Protein AF-A0AAV3EM98-F1 (afdb_monomer_lite)

Radius of gyration: 19.33 Å; chains: 1; bounding box: 59×34×52 Å

Organism: NCBI:txid1088719

pLDDT: mean 72.05, std 11.34, range [43.69, 91.31]

Sequence (164 aa):
MEDFAKVVKEYTAWKASINECLINSYDDIVSLVRGSFGQDTFIETVVDNNSTWKVIKKGIIVNADPSGQGYLIWFFHNDNFYLIEKPGKGNNLNITPIFYNNVGIILQSARQLRANSENEVDFLLMLAEWSEVVIPHLKEKMANAPASKVTDRINQLTQAFPSV

Secondary structure (DSSP, 8-state):
-HHHHHHHHHHHHHHHHHHHHHHHHHHHHHHHHHHHHSSSEEEEEEE-TTSS-EEEEEEEEEEE-TTSSSEEEEEEETTEEEEEPPTTS------------SS------B---S-HHHHHHHHHHHHHHHHHHHHHHHHHHHHTS-HHHHHHHHHHHHHHS---

Foldseek 3Di:
DVVVVVVVVVVVVVLVVLLVVCLVCVVVVQVLCCPQPVFSKDWDWDQDPVDNAIATPWMWGWDQDPVNPGIWIWIDDPQEIDTQDNPPPPDPDPDHDDGDDPGDDYDGYHDPPDDNSVVSVVVVVVVVVCCVVSVVSVVVCVVPPPPVVVVVVVVVVCVVCVDD

Structure (mmCIF, N/CA/C/O backbone):
data_AF-A0AAV3EM98-F1
#
_entry.id   AF-A0AAV3EM98-F1
#
loop_
_atom_site.group_PDB
_atom_site.id
_atom_site.type_symbol
_atom_site.label_atom_id
_atom_site.label_alt_id
_atom_site.label_comp_id
_atom_site.label_asym_id
_atom_site.label_entity_id
_atom_site.label_seq_id
_atom_site.pdbx_PDB_ins_code
_atom_site.Cartn_x
_atom_site.Cartn_y
_atom_site.Cartn_z
_atom_site.occupancy
_atom_site.B_iso_or_equiv
_atom_site.auth_seq_id
_atom_site.auth_comp_id
_atom_site.auth_asym_id
_atom_site.auth_atom_id
_atom_site.pdbx_PDB_model_num
ATOM 1 N N . MET A 1 1 ? -28.314 -12.911 22.555 1.00 77.19 1 MET A N 1
ATOM 2 C CA . MET A 1 1 ? -27.681 -11.603 22.853 1.00 77.19 1 MET A CA 1
ATOM 3 C C . MET A 1 1 ? -26.211 -11.762 23.221 1.00 77.19 1 MET A C 1
ATOM 5 O O . MET A 1 1 ? -25.406 -11.017 22.682 1.00 77.19 1 MET A O 1
ATOM 9 N N . GLU A 1 2 ? -25.845 -12.736 24.061 1.00 82.94 2 GLU A N 1
ATOM 10 C CA . GLU A 1 2 ? -24.438 -13.016 24.411 1.00 82.94 2 GLU A CA 1
ATOM 11 C C . GLU A 1 2 ? -23.575 -13.388 23.197 1.00 82.94 2 GLU A C 1
ATOM 13 O O . GLU A 1 2 ? -22.509 -12.804 23.012 1.00 82.94 2 GLU A O 1
ATOM 18 N N . ASP A 1 3 ? -24.074 -14.253 22.310 1.00 86.56 3 ASP A N 1
ATOM 19 C CA . ASP A 1 3 ? -23.350 -14.629 21.085 1.00 86.56 3 ASP A CA 1
ATOM 20 C C . ASP A 1 3 ? -23.083 -13.431 20.168 1.00 86.56 3 ASP A C 1
ATOM 22 O O . ASP A 1 3 ? -21.985 -13.270 19.643 1.00 86.56 3 ASP A O 1
ATOM 26 N N . PHE A 1 4 ? -24.062 -12.533 20.026 1.00 79.94 4 PHE A N 1
ATOM 27 C CA .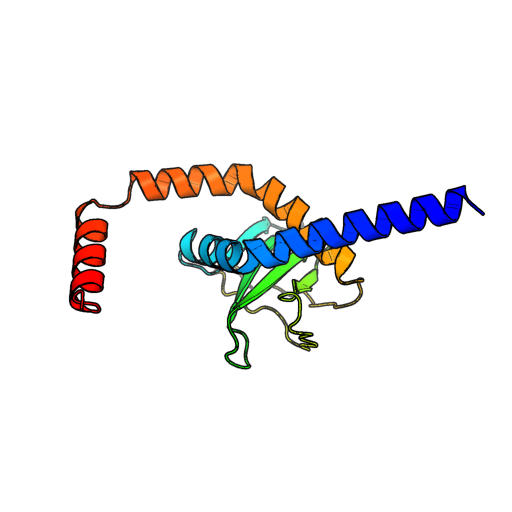 PHE A 1 4 ? -23.900 -11.307 19.246 1.00 79.94 4 PHE A CA 1
ATOM 28 C C . PHE A 1 4 ? -22.834 -10.388 19.858 1.00 79.94 4 PHE A C 1
ATOM 30 O O . PHE A 1 4 ? -21.944 -9.921 19.152 1.00 79.94 4 PHE A O 1
ATOM 37 N N . ALA A 1 5 ? -22.876 -10.167 21.177 1.00 87.62 5 ALA A N 1
ATOM 38 C CA . ALA A 1 5 ? -21.883 -9.347 21.870 1.00 87.62 5 ALA A CA 1
ATOM 39 C C . ALA A 1 5 ? -20.464 -9.931 21.752 1.00 87.62 5 ALA A C 1
ATOM 41 O O . ALA A 1 5 ? -19.498 -9.185 21.574 1.00 87.62 5 ALA A O 1
ATOM 42 N N . LYS A 1 6 ? -20.338 -11.263 21.797 1.00 91.31 6 LYS A N 1
ATOM 43 C CA . LYS A 1 6 ? -19.073 -11.968 21.573 1.00 91.31 6 LYS A CA 1
ATOM 44 C C . LYS A 1 6 ? -18.540 -11.732 20.159 1.00 91.31 6 LYS A C 1
ATOM 46 O O . LYS A 1 6 ? -17.399 -11.298 20.021 1.00 91.31 6 LYS A O 1
ATOM 51 N N . VAL A 1 7 ? -19.372 -11.930 19.134 1.00 88.94 7 VAL A N 1
ATOM 52 C CA . VAL A 1 7 ? -18.992 -11.704 17.728 1.00 88.94 7 VAL A CA 1
ATOM 53 C C . VAL A 1 7 ? -18.560 -10.254 17.494 1.00 88.94 7 VAL A C 1
ATOM 55 O O . VAL A 1 7 ? -17.533 -10.012 16.865 1.00 88.94 7 VAL A O 1
ATOM 58 N N . VAL A 1 8 ? -19.282 -9.276 18.052 1.00 87.75 8 VAL A N 1
ATOM 59 C CA . VAL A 1 8 ? -18.913 -7.852 17.946 1.00 87.75 8 VAL A CA 1
ATOM 60 C C . VAL A 1 8 ? -17.543 -7.577 18.576 1.00 87.75 8 VAL A C 1
ATOM 62 O O . VAL A 1 8 ? -16.734 -6.841 18.004 1.00 87.75 8 VAL A O 1
ATOM 65 N N . LYS A 1 9 ? -17.249 -8.177 19.735 1.00 89.50 9 LYS A N 1
ATOM 66 C CA . LYS A 1 9 ? -15.953 -8.026 20.409 1.00 89.50 9 LYS A CA 1
ATOM 67 C C . LYS A 1 9 ? -14.813 -8.647 19.598 1.00 89.50 9 LYS A C 1
ATOM 69 O O . LYS A 1 9 ? -13.777 -8.008 19.437 1.00 89.50 9 LYS A O 1
ATOM 74 N N . GLU A 1 10 ? -15.010 -9.855 19.077 1.00 86.50 10 GLU A N 1
ATOM 75 C CA . GLU A 1 10 ? -14.030 -10.547 18.230 1.00 86.50 10 GLU A CA 1
ATOM 76 C C . GLU A 1 10 ? -13.745 -9.759 16.946 1.00 86.50 10 GLU A C 1
ATOM 78 O O . GLU A 1 10 ? -12.584 -9.511 16.625 1.00 86.50 10 GLU A O 1
ATOM 83 N N . TYR A 1 11 ? -14.790 -9.273 16.272 1.00 78.75 11 TYR A N 1
ATOM 84 C CA . TYR A 1 11 ? -14.654 -8.426 15.087 1.00 78.75 11 TYR A CA 1
ATOM 85 C C . TYR A 1 11 ? -13.892 -7.127 15.384 1.00 78.75 11 TYR A C 1
ATOM 87 O O . TYR A 1 11 ? -13.006 -6.735 14.626 1.00 78.75 11 TYR A O 1
ATOM 95 N N . THR A 1 12 ? -14.192 -6.472 16.509 1.00 82.12 12 THR A N 1
ATOM 96 C CA . THR A 1 12 ? -13.506 -5.235 16.918 1.00 82.12 12 THR A CA 1
ATOM 97 C C . THR A 1 12 ? -12.023 -5.484 17.196 1.00 82.12 12 THR A C 1
ATOM 99 O O . THR A 1 12 ? -11.182 -4.696 16.770 1.00 82.12 12 THR A O 1
ATOM 102 N N . ALA A 1 13 ? -11.691 -6.589 17.873 1.00 82.44 13 ALA A N 1
ATOM 103 C CA . ALA A 1 13 ? -10.307 -6.967 18.154 1.00 82.44 13 ALA A CA 1
ATOM 104 C C . ALA A 1 13 ? -9.528 -7.294 16.870 1.00 82.44 13 ALA A C 1
ATOM 106 O O . ALA A 1 13 ? -8.403 -6.832 16.699 1.00 82.44 13 ALA A O 1
ATOM 107 N N . TRP A 1 14 ? -10.143 -8.033 15.945 1.00 85.62 14 TRP A N 1
ATOM 108 C CA . TRP A 1 14 ? -9.560 -8.326 14.636 1.00 85.62 14 TRP A CA 1
ATOM 109 C C . TRP A 1 14 ? -9.339 -7.059 13.796 1.00 85.62 14 TRP A C 1
ATOM 111 O O . TRP A 1 14 ? -8.277 -6.871 13.211 1.00 85.62 14 TRP A O 1
ATOM 121 N N . LYS A 1 15 ? -10.302 -6.132 13.783 1.00 78.31 15 LYS A N 1
ATOM 122 C CA . LYS A 1 15 ? -10.139 -4.843 13.099 1.00 78.31 15 LYS A CA 1
ATOM 123 C C . LYS A 1 15 ? -8.997 -4.014 13.701 1.00 78.31 15 LYS A C 1
ATOM 125 O O . LYS A 1 15 ? -8.249 -3.376 12.965 1.00 78.31 15 LYS A O 1
ATOM 130 N N . ALA A 1 16 ? -8.849 -4.027 15.026 1.00 80.69 16 ALA A N 1
ATOM 131 C CA . ALA A 1 16 ? -7.761 -3.327 15.702 1.00 80.69 16 ALA A CA 1
ATOM 132 C C . ALA A 1 16 ? -6.381 -3.895 15.329 1.00 80.69 16 ALA A C 1
ATOM 134 O O . ALA A 1 16 ? -5.461 -3.114 15.103 1.00 80.69 16 ALA A O 1
ATOM 135 N N . SER A 1 17 ? -6.242 -5.220 15.196 1.00 79.69 17 SER A N 1
ATOM 136 C CA . SER A 1 17 ? -4.955 -5.833 14.832 1.00 79.69 17 SER A CA 1
ATOM 137 C C . SER A 1 17 ? -4.519 -5.513 13.399 1.00 79.69 17 SER A C 1
ATOM 139 O O . SER A 1 17 ? -3.331 -5.319 13.148 1.00 79.69 17 SER A O 1
ATOM 141 N N . ILE A 1 18 ? -5.464 -5.395 12.461 1.00 79.69 18 ILE A N 1
ATOM 142 C CA . ILE A 1 18 ? -5.188 -4.922 11.094 1.00 79.69 18 ILE A CA 1
ATOM 143 C C . ILE A 1 18 ? -4.669 -3.486 11.112 1.00 79.69 18 ILE A C 1
ATOM 145 O O . ILE A 1 18 ? -3.648 -3.184 10.493 1.00 79.69 18 ILE A O 1
ATOM 149 N N . ASN A 1 19 ? -5.354 -2.611 11.848 1.00 80.38 19 ASN A N 1
ATOM 150 C CA . ASN A 1 19 ? -4.954 -1.216 11.960 1.00 80.38 19 ASN A CA 1
ATOM 151 C C . ASN A 1 19 ? -3.553 -1.090 12.581 1.00 80.38 19 ASN A C 1
ATOM 153 O O . ASN A 1 19 ? -2.708 -0.381 12.046 1.00 80.38 19 ASN A O 1
ATOM 157 N N . GLU A 1 20 ? -3.275 -1.842 13.648 1.00 80.56 20 GLU A N 1
ATOM 158 C CA . GLU A 1 20 ? -1.961 -1.885 14.295 1.00 80.56 20 GLU A CA 1
ATOM 159 C C . GLU A 1 20 ? -0.858 -2.380 13.347 1.00 80.56 20 GLU A C 1
ATOM 161 O O . GLU A 1 20 ? 0.223 -1.790 13.295 1.00 80.56 20 GLU A O 1
ATOM 166 N N . CYS A 1 21 ? -1.132 -3.414 12.546 1.00 81.75 21 CYS A N 1
ATOM 167 C CA . CYS A 1 21 ? -0.208 -3.875 11.511 1.00 81.75 21 CYS A CA 1
ATOM 168 C C . CYS A 1 21 ? 0.124 -2.750 10.522 1.00 81.75 21 CYS A C 1
ATOM 170 O O . CYS A 1 21 ? 1.297 -2.497 10.245 1.00 81.75 21 CYS A O 1
ATOM 172 N N . LEU A 1 22 ? -0.888 -2.026 10.040 1.00 83.38 22 LEU A N 1
ATOM 173 C CA . LEU A 1 22 ? -0.675 -0.903 9.133 1.00 83.38 22 LEU A CA 1
ATOM 174 C C . LEU A 1 22 ? 0.067 0.252 9.806 1.00 83.38 22 LEU A C 1
ATOM 176 O O . LEU A 1 22 ? 0.997 0.767 9.199 1.00 83.38 22 LEU A O 1
ATOM 180 N N . ILE A 1 23 ? -0.262 0.628 11.047 1.00 83.00 23 ILE A N 1
ATOM 181 C CA . ILE A 1 23 ? 0.468 1.663 11.807 1.00 83.00 23 ILE A CA 1
ATOM 182 C C . ILE A 1 23 ? 1.961 1.358 11.833 1.00 83.00 23 ILE A C 1
ATOM 184 O O . ILE A 1 23 ? 2.778 2.223 11.513 1.00 83.00 23 ILE A O 1
ATOM 188 N N . ASN A 1 24 ? 2.300 0.128 12.211 1.00 83.06 24 ASN A N 1
ATOM 189 C CA . ASN A 1 24 ? 3.678 -0.266 12.461 1.00 83.06 24 ASN A CA 1
ATOM 190 C C . ASN A 1 24 ? 4.475 -0.473 11.170 1.00 83.06 24 ASN A C 1
ATOM 192 O O . ASN A 1 24 ? 5.694 -0.352 11.193 1.00 83.06 24 ASN A O 1
ATOM 196 N N . SER A 1 25 ? 3.808 -0.774 10.052 1.00 84.19 25 SER A N 1
ATOM 197 C CA . SER A 1 25 ? 4.470 -1.121 8.789 1.00 84.19 25 SER A CA 1
ATOM 198 C C . SER A 1 25 ? 4.282 -0.095 7.669 1.00 84.19 25 SER A C 1
ATOM 200 O O . SER A 1 25 ? 4.882 -0.257 6.610 1.00 84.19 25 SER A O 1
ATOM 202 N N . TYR A 1 26 ? 3.487 0.964 7.857 1.00 86.19 26 TYR A N 1
ATOM 203 C CA . TYR A 1 26 ? 3.147 1.915 6.787 1.00 86.19 26 TYR A CA 1
ATOM 204 C C . TYR A 1 26 ? 4.387 2.506 6.102 1.00 86.19 26 TYR A C 1
ATOM 206 O O . TYR A 1 26 ? 4.503 2.480 4.877 1.00 86.19 26 TYR A O 1
ATOM 214 N N . ASP A 1 27 ? 5.329 3.033 6.888 1.00 83.94 27 ASP A N 1
ATOM 215 C CA . ASP A 1 27 ? 6.516 3.713 6.357 1.00 83.94 27 ASP A CA 1
ATOM 216 C C . ASP A 1 27 ? 7.505 2.720 5.710 1.00 83.94 27 ASP A C 1
ATOM 218 O O . ASP A 1 27 ? 8.170 3.052 4.720 1.00 83.94 27 ASP A O 1
ATOM 222 N N . ASP A 1 28 ? 7.537 1.476 6.193 1.00 83.56 28 ASP A N 1
ATOM 223 C CA . ASP A 1 28 ? 8.300 0.387 5.579 1.00 83.56 28 ASP A CA 1
ATOM 224 C C . ASP A 1 28 ? 7.695 -0.020 4.234 1.00 83.56 28 ASP A C 1
ATOM 226 O O . ASP A 1 28 ? 8.422 -0.199 3.258 1.00 83.56 28 ASP A O 1
ATOM 230 N N . ILE A 1 29 ? 6.363 -0.093 4.140 1.00 83.00 29 ILE A N 1
ATOM 231 C CA . ILE A 1 29 ? 5.649 -0.368 2.888 1.00 83.00 29 ILE A CA 1
ATOM 232 C C . ILE A 1 29 ? 5.891 0.756 1.872 1.00 83.00 29 ILE A C 1
ATOM 234 O O . ILE A 1 29 ? 6.177 0.481 0.706 1.00 83.00 29 ILE A O 1
ATOM 238 N N . VAL A 1 30 ? 5.839 2.022 2.300 1.00 83.25 30 VAL A N 1
ATOM 239 C CA . VAL A 1 30 ? 6.208 3.169 1.452 1.00 83.25 30 VAL A CA 1
ATOM 240 C C . VAL A 1 30 ? 7.632 2.995 0.929 1.00 83.25 30 VAL A C 1
ATOM 242 O O . VAL A 1 30 ? 7.864 3.057 -0.278 1.00 83.25 30 VAL A O 1
ATOM 245 N N . SER A 1 31 ? 8.589 2.742 1.820 1.00 80.06 31 SER A N 1
ATOM 246 C CA . SER A 1 31 ? 10.001 2.576 1.458 1.00 80.06 31 SER A CA 1
ATOM 247 C C . SER A 1 31 ? 10.209 1.410 0.492 1.00 80.06 31 SER A C 1
ATOM 249 O O . SER A 1 31 ? 10.956 1.530 -0.483 1.00 80.06 31 SER A O 1
ATOM 251 N N . LEU A 1 32 ? 9.492 0.311 0.720 1.00 78.88 32 LEU A N 1
ATOM 252 C CA . LEU A 1 32 ? 9.488 -0.867 -0.128 1.00 78.88 32 LEU A CA 1
ATOM 253 C C . LEU A 1 32 ? 9.022 -0.536 -1.549 1.00 78.88 32 LEU A C 1
ATOM 255 O O . LEU A 1 32 ? 9.749 -0.808 -2.506 1.00 78.88 32 LEU A O 1
ATOM 259 N N . VAL A 1 33 ? 7.840 0.065 -1.706 1.00 76.62 33 VAL A N 1
ATOM 260 C CA . VAL A 1 33 ? 7.269 0.371 -3.030 1.00 76.62 33 VAL A CA 1
ATOM 261 C C . VAL A 1 33 ? 8.190 1.316 -3.805 1.00 76.62 33 VAL A C 1
ATOM 263 O O . VAL A 1 33 ? 8.506 1.065 -4.967 1.00 76.62 33 VAL A O 1
ATOM 266 N N . ARG A 1 34 ? 8.709 2.354 -3.143 1.00 75.44 34 ARG A N 1
ATOM 267 C CA . ARG A 1 34 ? 9.602 3.342 -3.767 1.00 75.44 34 ARG A CA 1
ATOM 268 C C . ARG A 1 34 ? 10.974 2.768 -4.146 1.00 75.44 34 ARG A C 1
ATOM 270 O O . ARG A 1 34 ? 11.532 3.113 -5.186 1.00 75.44 34 ARG A O 1
ATOM 277 N N . GLY A 1 35 ? 11.524 1.862 -3.335 1.00 58.31 35 GLY A N 1
ATOM 278 C CA . GLY A 1 35 ? 12.831 1.236 -3.579 1.00 58.31 35 GLY A CA 1
ATOM 279 C C . GLY A 1 35 ? 12.820 0.132 -4.645 1.00 58.31 35 GLY A C 1
ATOM 280 O O . GLY A 1 35 ? 13.851 -0.167 -5.264 1.00 58.31 35 GLY A O 1
ATOM 281 N N . SER A 1 36 ? 11.658 -0.469 -4.902 1.00 55.22 36 SER A N 1
ATOM 282 C CA . SER A 1 36 ? 11.571 -1.713 -5.668 1.00 55.22 36 SER A CA 1
ATOM 283 C C . SER A 1 36 ? 11.598 -1.538 -7.182 1.00 55.22 36 SER A C 1
ATOM 285 O O . SER A 1 36 ? 12.148 -2.412 -7.833 1.00 55.22 36 SER A O 1
ATOM 287 N N . PHE A 1 37 ? 11.181 -0.411 -7.770 1.00 49.03 37 PHE A N 1
ATOM 288 C CA . PHE A 1 37 ? 11.214 -0.254 -9.242 1.00 49.03 37 PHE A CA 1
ATOM 289 C C . PHE A 1 37 ? 11.763 1.083 -9.759 1.00 49.03 37 PHE A C 1
ATOM 291 O O . PHE A 1 37 ? 11.817 1.285 -10.968 1.00 49.03 37 PHE A O 1
ATOM 298 N N . GLY A 1 38 ? 12.188 2.008 -8.887 1.00 49.97 38 GLY A N 1
ATOM 299 C CA . GLY A 1 38 ? 12.574 3.370 -9.311 1.00 49.97 38 GLY A CA 1
ATOM 300 C C . GLY A 1 38 ? 11.402 4.199 -9.864 1.00 49.97 38 GLY A C 1
ATOM 301 O O . GLY A 1 38 ? 11.570 5.364 -10.208 1.00 49.97 38 GLY A O 1
ATOM 302 N N . GLN A 1 39 ? 10.223 3.587 -9.918 1.00 58.31 39 GLN A N 1
ATOM 303 C CA . GLN A 1 39 ? 8.911 4.176 -10.087 1.00 58.31 39 GLN A CA 1
ATOM 304 C C . GLN A 1 39 ? 8.190 3.869 -8.777 1.00 58.31 39 GLN A C 1
ATOM 306 O O . GLN A 1 39 ? 8.279 2.739 -8.296 1.00 58.31 39 GLN A O 1
ATOM 311 N N . ASP A 1 40 ? 7.546 4.861 -8.169 1.00 65.81 40 ASP A N 1
ATOM 312 C CA . ASP A 1 40 ? 6.886 4.751 -6.862 1.00 65.81 40 ASP A CA 1
ATOM 313 C C . ASP A 1 40 ? 5.599 3.883 -6.941 1.00 65.81 40 ASP A C 1
ATOM 315 O O . ASP A 1 40 ? 4.542 4.267 -6.447 1.00 65.81 40 ASP A O 1
ATOM 319 N N . THR A 1 41 ? 5.642 2.731 -7.626 1.00 73.31 41 THR A N 1
ATOM 320 C CA . THR A 1 41 ? 4.474 1.932 -8.022 1.00 73.31 41 THR A CA 1
ATOM 321 C C . THR A 1 41 ? 4.776 0.435 -8.182 1.00 73.31 41 THR A C 1
ATOM 323 O O . THR A 1 41 ? 5.813 0.062 -8.729 1.00 73.31 41 THR A O 1
ATOM 326 N N . PHE A 1 42 ? 3.802 -0.415 -7.854 1.00 75.38 42 PHE A N 1
ATOM 327 C CA . PHE A 1 42 ? 3.665 -1.799 -8.318 1.00 75.38 42 PHE A CA 1
ATOM 328 C C . PHE A 1 42 ? 2.410 -1.893 -9.186 1.00 75.38 42 PHE A C 1
ATOM 330 O O . PHE A 1 42 ? 1.322 -1.824 -8.641 1.00 75.38 42 PHE A O 1
ATOM 337 N N . ILE A 1 43 ? 2.498 -2.017 -10.511 1.00 77.69 43 ILE A N 1
ATOM 338 C CA . ILE A 1 43 ? 1.298 -2.067 -11.370 1.00 77.69 43 ILE A CA 1
ATOM 339 C C . ILE A 1 43 ? 1.395 -3.250 -12.331 1.00 77.69 43 ILE A C 1
ATOM 341 O O . ILE A 1 43 ? 2.332 -3.343 -13.121 1.00 77.69 43 ILE A O 1
ATOM 345 N N . GLU A 1 44 ? 0.393 -4.128 -12.298 1.00 78.00 44 GLU A N 1
ATOM 346 C CA . GLU A 1 44 ? 0.156 -5.138 -13.329 1.00 78.00 44 GLU A CA 1
ATOM 347 C C . GLU A 1 44 ? -0.882 -4.596 -14.318 1.00 78.00 44 GLU A C 1
ATOM 349 O O . GLU A 1 44 ? -1.977 -4.182 -13.926 1.00 78.00 44 GLU A O 1
ATOM 354 N N . THR A 1 45 ? -0.547 -4.622 -15.610 1.00 75.94 45 THR A N 1
ATOM 355 C CA . THR A 1 45 ? -1.468 -4.244 -16.692 1.00 75.94 45 THR A CA 1
ATOM 356 C C . THR A 1 45 ? -1.708 -5.419 -17.626 1.00 75.94 45 THR A C 1
ATOM 358 O O . THR A 1 45 ? -0.816 -6.244 -17.829 1.00 75.94 45 THR A O 1
ATOM 361 N N . VAL A 1 46 ? -2.895 -5.477 -18.221 1.00 75.00 46 VAL A N 1
ATOM 362 C CA . VAL A 1 46 ? -3.248 -6.438 -19.275 1.00 75.00 46 VAL A CA 1
ATOM 363 C C . VAL A 1 46 ? -3.742 -5.687 -20.507 1.00 75.00 46 VAL A C 1
ATOM 365 O O . VAL A 1 46 ? -4.269 -4.582 -20.387 1.00 75.00 46 VAL A O 1
ATOM 368 N N . VAL A 1 47 ? -3.536 -6.257 -21.695 1.00 74.25 47 VAL A N 1
ATOM 369 C CA . VAL A 1 47 ? -4.145 -5.734 -22.927 1.00 74.25 47 VAL A CA 1
ATOM 370 C C . VAL A 1 47 ? -5.610 -6.147 -22.913 1.00 74.25 47 VAL A C 1
ATOM 372 O O . VAL A 1 47 ? -5.911 -7.321 -22.706 1.00 74.25 47 VAL A O 1
ATOM 375 N N . ASP A 1 48 ? -6.510 -5.188 -23.083 1.00 71.62 48 ASP A N 1
ATOM 376 C CA . ASP A 1 48 ? -7.932 -5.479 -23.206 1.00 71.62 48 ASP A CA 1
ATOM 377 C C . ASP A 1 48 ? -8.190 -6.221 -24.527 1.00 71.62 48 ASP A C 1
ATOM 379 O O . ASP A 1 48 ? -7.779 -5.785 -25.597 1.00 71.62 48 ASP A O 1
ATOM 383 N N . ASN A 1 49 ? -8.873 -7.364 -24.469 1.00 68.25 49 ASN A N 1
ATOM 384 C CA . ASN A 1 49 ? -9.106 -8.214 -25.640 1.00 68.25 49 ASN A CA 1
ATOM 385 C C . ASN A 1 49 ? -9.915 -7.515 -26.748 1.00 68.25 49 ASN A C 1
ATOM 387 O O . ASN A 1 49 ? -9.883 -7.962 -27.893 1.00 68.25 49 ASN A O 1
ATOM 391 N N . ASN A 1 50 ? -10.612 -6.422 -26.421 1.00 72.31 50 ASN A N 1
ATOM 392 C CA . ASN A 1 50 ? -11.420 -5.646 -27.359 1.00 72.31 50 ASN A CA 1
ATOM 393 C C . ASN A 1 50 ? -10.803 -4.289 -27.728 1.00 72.31 50 ASN A C 1
ATOM 395 O O . ASN A 1 50 ? -11.445 -3.499 -28.425 1.00 72.31 50 ASN A O 1
ATOM 399 N N . SER A 1 51 ? -9.577 -3.989 -27.288 1.00 66.38 51 SER A N 1
ATOM 400 C CA . SER A 1 51 ? -8.939 -2.718 -27.609 1.00 66.38 51 SER A CA 1
ATOM 401 C C . SER A 1 51 ? -7.409 -2.755 -27.572 1.00 66.38 51 SER A C 1
ATOM 403 O O . SER A 1 51 ? -6.783 -3.659 -27.040 1.00 66.38 51 SER A O 1
ATOM 405 N N . THR A 1 52 ? -6.753 -1.742 -28.142 1.00 65.75 52 THR A N 1
ATOM 406 C CA . THR A 1 52 ? -5.295 -1.576 -27.994 1.00 65.75 52 THR A CA 1
ATOM 407 C C . THR A 1 52 ? -4.912 -0.955 -26.648 1.00 65.75 52 THR A C 1
ATOM 409 O O . THR A 1 52 ? -3.741 -0.637 -26.428 1.00 65.75 52 THR A O 1
ATOM 412 N N . TRP A 1 53 ? -5.885 -0.720 -25.762 1.00 64.69 53 TRP A N 1
ATOM 413 C CA . TRP A 1 53 ? -5.655 -0.103 -24.464 1.00 64.69 53 TRP A CA 1
ATOM 414 C C . TRP A 1 53 ? -5.155 -1.149 -23.470 1.00 64.69 53 TRP A C 1
ATOM 416 O O . TRP A 1 53 ? -5.577 -2.307 -23.460 1.00 64.69 53 TRP A O 1
ATOM 426 N N . LYS A 1 54 ? -4.227 -0.727 -22.614 1.00 71.56 54 LYS A N 1
ATOM 427 C CA . LYS A 1 54 ? -3.809 -1.509 -21.455 1.00 71.56 54 LYS A CA 1
ATOM 428 C C . LYS A 1 54 ? -4.618 -1.040 -20.255 1.00 71.56 54 LYS A C 1
ATOM 430 O O . LYS A 1 54 ? -4.679 0.157 -19.988 1.00 71.56 54 LYS A O 1
ATOM 435 N N . VAL A 1 55 ? -5.209 -1.981 -19.535 1.00 74.81 55 VAL A N 1
ATOM 436 C CA . VAL A 1 55 ? -5.972 -1.719 -18.311 1.00 74.81 55 VAL A CA 1
ATOM 437 C C . VAL A 1 55 ? -5.185 -2.205 -17.103 1.00 74.81 55 VAL A C 1
ATOM 439 O O . VAL A 1 55 ? -4.445 -3.190 -17.192 1.00 74.81 55 VAL A O 1
ATOM 442 N N . ILE A 1 56 ? -5.310 -1.508 -15.973 1.00 77.88 56 ILE A N 1
ATOM 443 C CA . ILE A 1 56 ? -4.727 -1.981 -14.716 1.00 77.88 56 ILE A CA 1
ATOM 444 C C . ILE A 1 56 ? -5.561 -3.155 -14.225 1.00 77.88 56 ILE A C 1
ATOM 446 O O . ILE A 1 56 ? -6.784 -3.078 -14.194 1.00 77.88 56 ILE A O 1
ATOM 450 N N . LYS A 1 57 ? -4.883 -4.231 -13.836 1.00 78.19 57 LYS A N 1
ATOM 451 C CA . LYS A 1 57 ? -5.511 -5.400 -13.220 1.00 78.19 57 LYS A CA 1
ATOM 452 C C . LYS A 1 57 ? -5.366 -5.379 -11.701 1.00 78.19 57 LYS A C 1
ATOM 454 O O . LYS A 1 57 ? -6.304 -5.706 -10.987 1.00 78.19 57 LYS A O 1
ATOM 459 N N . LYS A 1 58 ? -4.187 -4.988 -11.215 1.00 79.25 58 LYS A N 1
ATOM 460 C CA . LYS A 1 58 ? -3.871 -4.825 -9.792 1.00 79.25 58 LYS A CA 1
ATOM 461 C C . LYS A 1 58 ? -2.692 -3.878 -9.632 1.00 79.25 58 LYS A C 1
ATOM 463 O O . LYS A 1 58 ? -1.830 -3.814 -10.513 1.00 79.25 58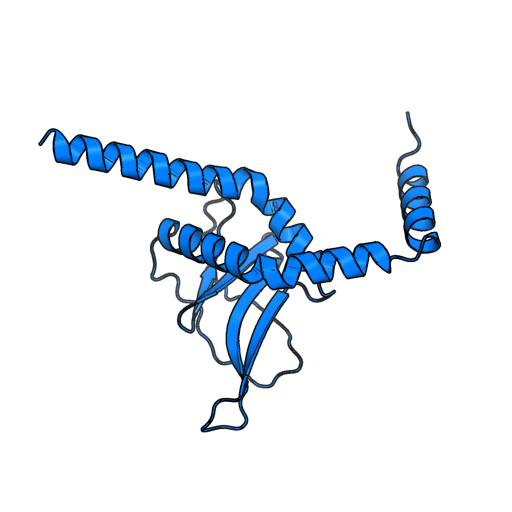 LYS A O 1
ATOM 468 N N . GLY A 1 59 ? -2.614 -3.180 -8.505 1.00 82.44 59 GLY A N 1
ATOM 469 C CA . GLY A 1 59 ? -1.433 -2.380 -8.230 1.00 82.44 59 GLY A CA 1
ATOM 470 C C . GLY A 1 59 ? -1.468 -1.528 -6.973 1.00 82.44 59 GLY A C 1
ATOM 471 O O . GLY A 1 59 ? -2.520 -1.301 -6.392 1.00 82.44 59 GLY A O 1
ATOM 472 N N . ILE A 1 60 ? -0.290 -1.061 -6.576 1.00 85.19 60 ILE A N 1
ATOM 473 C CA . ILE A 1 60 ? -0.031 -0.125 -5.486 1.00 85.19 60 ILE A CA 1
ATOM 474 C C . ILE A 1 60 ? 0.679 1.090 -6.077 1.00 85.19 60 ILE A C 1
ATOM 476 O O . ILE A 1 60 ? 1.596 0.941 -6.881 1.00 85.19 60 ILE A O 1
ATOM 480 N N . ILE A 1 61 ? 0.289 2.289 -5.669 1.00 83.62 61 ILE A N 1
ATOM 481 C CA . ILE A 1 61 ? 0.956 3.541 -6.023 1.00 83.62 61 ILE A CA 1
ATOM 482 C C . ILE A 1 61 ? 1.277 4.281 -4.738 1.00 83.62 61 ILE A C 1
ATOM 484 O O . ILE A 1 61 ? 0.440 4.389 -3.847 1.00 83.62 61 ILE A O 1
ATOM 488 N N . VAL A 1 62 ? 2.479 4.832 -4.664 1.00 84.44 62 VAL A N 1
ATOM 489 C CA . VAL A 1 62 ? 2.883 5.743 -3.607 1.00 84.44 62 VAL A CA 1
ATOM 490 C C . VAL A 1 62 ? 3.035 7.138 -4.197 1.00 84.44 62 VAL A C 1
ATOM 492 O O . VAL A 1 62 ? 3.813 7.367 -5.119 1.00 84.44 62 VAL A O 1
ATOM 495 N N . ASN A 1 63 ? 2.284 8.096 -3.664 1.00 79.75 63 ASN A N 1
ATOM 496 C CA . ASN A 1 63 ? 2.373 9.498 -4.062 1.00 79.75 63 ASN A CA 1
ATOM 497 C C . ASN A 1 63 ? 2.787 10.375 -2.889 1.00 79.75 63 ASN A C 1
ATOM 499 O O . ASN A 1 63 ? 2.559 10.024 -1.736 1.00 79.75 63 ASN A O 1
ATOM 503 N N . ALA A 1 64 ? 3.387 11.527 -3.176 1.00 78.31 64 ALA A N 1
ATOM 504 C CA . ALA A 1 64 ? 3.590 12.541 -2.152 1.00 78.31 64 ALA A CA 1
ATOM 505 C C . ALA A 1 64 ? 2.231 13.070 -1.670 1.00 78.31 64 ALA A C 1
ATOM 507 O O . ALA A 1 64 ? 1.324 13.301 -2.472 1.00 78.31 64 ALA A O 1
ATOM 508 N N . ASP A 1 65 ? 2.102 13.272 -0.363 1.00 78.06 65 ASP A N 1
ATOM 509 C CA . ASP A 1 65 ? 0.964 13.982 0.208 1.00 78.06 65 ASP A CA 1
ATOM 510 C C . ASP A 1 65 ? 1.031 15.459 -0.234 1.00 78.06 65 ASP A C 1
ATOM 512 O O . ASP A 1 65 ? 2.055 16.110 0.008 1.00 78.06 65 ASP A O 1
ATOM 516 N N . PRO A 1 66 ? -0.019 16.020 -0.866 1.00 70.38 66 PRO A N 1
ATOM 517 C CA . PRO A 1 66 ? -0.019 17.412 -1.319 1.00 70.38 66 PRO A CA 1
ATOM 518 C C . PRO A 1 66 ? 0.113 18.426 -0.172 1.00 70.38 66 PRO A C 1
ATOM 520 O O . PRO A 1 66 ? 0.531 19.557 -0.404 1.00 70.38 66 PRO A O 1
ATOM 523 N N . SER A 1 67 ? -0.201 18.033 1.066 1.00 73.44 67 SER A N 1
ATOM 524 C CA . SER A 1 67 ? 0.024 18.853 2.264 1.00 73.44 67 SER A CA 1
ATOM 525 C C . SER A 1 67 ? 1.483 18.846 2.750 1.00 73.44 67 SER A C 1
ATOM 527 O O . SER A 1 67 ? 1.815 19.529 3.718 1.00 73.44 67 SER A O 1
ATOM 529 N N . GLY A 1 68 ? 2.361 18.064 2.111 1.00 71.81 68 GLY A N 1
ATOM 530 C CA . GLY A 1 68 ? 3.765 17.901 2.497 1.00 71.81 68 GLY A CA 1
ATOM 531 C C . GLY A 1 68 ? 3.984 16.963 3.688 1.00 71.81 68 GLY A C 1
ATOM 532 O O . GLY A 1 68 ? 5.102 16.839 4.179 1.00 71.81 68 GLY A O 1
ATOM 533 N N . GLN A 1 69 ? 2.938 16.281 4.160 1.00 72.81 69 GLN A N 1
ATOM 534 C CA . GLN A 1 69 ? 2.973 15.482 5.387 1.00 72.81 69 GLN A CA 1
ATOM 535 C C . GLN A 1 69 ? 3.450 14.024 5.228 1.00 72.81 69 GLN A C 1
ATOM 537 O O . GLN A 1 69 ? 3.262 13.208 6.142 1.00 72.81 69 GLN A O 1
ATOM 542 N N . GLY A 1 70 ? 4.080 13.690 4.102 1.00 81.00 70 GLY A N 1
ATOM 543 C CA . GLY A 1 70 ? 4.653 12.370 3.840 1.00 81.00 70 GLY A CA 1
ATOM 544 C C . GLY A 1 70 ? 4.170 11.780 2.522 1.00 81.00 70 GLY A C 1
ATOM 545 O O . GLY A 1 70 ? 4.141 12.472 1.505 1.00 81.00 70 GLY A O 1
ATOM 546 N N . TYR A 1 71 ? 3.824 10.493 2.546 1.00 83.31 71 TYR A N 1
ATOM 547 C CA . TYR A 1 71 ? 3.403 9.740 1.370 1.00 83.31 71 TYR A CA 1
ATOM 548 C C . TYR A 1 71 ? 2.045 9.069 1.581 1.00 83.31 71 TYR A C 1
ATOM 550 O O . TYR A 1 71 ? 1.689 8.653 2.687 1.00 83.31 71 TYR A O 1
ATOM 558 N N . LEU A 1 72 ? 1.313 8.938 0.485 1.00 83.25 72 LEU A N 1
ATOM 559 C CA . LEU A 1 72 ? 0.004 8.319 0.387 1.00 83.25 72 LEU A CA 1
ATOM 560 C C . LEU A 1 72 ? 0.136 6.995 -0.351 1.00 83.25 72 LEU A C 1
ATOM 562 O O . LEU A 1 72 ? 0.722 6.965 -1.434 1.00 83.25 72 LEU A O 1
ATOM 566 N N . ILE A 1 73 ? -0.422 5.933 0.220 1.00 87.31 73 ILE A N 1
ATOM 567 C CA . ILE A 1 73 ? -0.508 4.628 -0.428 1.00 87.31 73 ILE A CA 1
ATOM 568 C C . ILE A 1 73 ? -1.885 4.501 -1.072 1.00 87.31 73 ILE A C 1
ATOM 570 O O . ILE A 1 73 ? -2.911 4.586 -0.403 1.00 87.31 73 ILE A O 1
ATOM 574 N N . TRP A 1 74 ? -1.900 4.242 -2.367 1.00 86.31 74 TRP A N 1
ATOM 575 C CA . TRP A 1 74 ? -3.092 3.902 -3.123 1.00 86.31 74 TRP A CA 1
ATOM 576 C C . TRP A 1 74 ? -2.997 2.464 -3.567 1.00 86.31 74 TRP A C 1
ATOM 578 O O . TRP A 1 74 ? -1.929 2.021 -3.983 1.00 86.31 74 TRP A O 1
ATOM 588 N N . PHE A 1 75 ? -4.114 1.755 -3.551 1.00 86.81 75 PHE A N 1
ATOM 589 C CA . PHE A 1 75 ? -4.192 0.454 -4.185 1.00 86.81 75 PHE A CA 1
ATOM 590 C C . PHE A 1 75 ? -5.343 0.379 -5.169 1.00 86.81 75 PHE A C 1
ATOM 592 O O . PHE A 1 75 ? -6.361 1.052 -5.019 1.00 86.81 75 PHE A O 1
ATOM 599 N N . PHE A 1 76 ? -5.145 -0.427 -6.200 1.00 84.38 76 PHE A N 1
ATOM 600 C CA . PHE A 1 76 ? -6.100 -0.644 -7.262 1.00 84.38 76 PHE A CA 1
ATOM 601 C C . PHE A 1 76 ? -6.854 -1.947 -7.033 1.00 84.38 76 PHE A C 1
ATOM 603 O O . PHE A 1 76 ? -6.245 -3.017 -6.969 1.00 84.38 76 PHE A O 1
ATOM 610 N N . HIS A 1 77 ? -8.177 -1.853 -6.962 1.00 80.38 77 HIS A N 1
ATOM 611 C CA . HIS A 1 77 ? -9.063 -2.997 -6.810 1.00 80.38 77 HIS A CA 1
ATOM 612 C C . HIS A 1 77 ? -10.420 -2.701 -7.465 1.00 80.38 77 HIS A C 1
ATOM 614 O O . HIS A 1 77 ? -10.911 -1.577 -7.395 1.00 80.38 77 HIS A O 1
ATOM 620 N N . ASN A 1 78 ? -11.041 -3.694 -8.111 1.00 77.50 78 ASN A N 1
ATOM 621 C CA . ASN A 1 78 ? -12.345 -3.557 -8.784 1.00 77.50 78 ASN A CA 1
ATOM 622 C C . ASN A 1 78 ? -12.479 -2.257 -9.606 1.00 77.50 78 ASN A C 1
ATOM 624 O O . ASN A 1 78 ? -13.385 -1.455 -9.369 1.00 77.50 78 ASN A O 1
ATOM 628 N N . ASP A 1 79 ? -11.532 -2.014 -10.514 1.00 75.62 79 ASP A N 1
ATOM 629 C CA . ASP A 1 79 ? -11.502 -0.854 -11.419 1.00 75.62 79 ASP A CA 1
ATOM 630 C C . ASP A 1 79 ? -11.377 0.531 -10.770 1.00 75.62 79 ASP A C 1
ATOM 632 O O . ASP A 1 79 ? -11.546 1.554 -11.438 1.00 75.62 79 ASP A O 1
ATOM 636 N N . ASN A 1 80 ? -11.058 0.593 -9.477 1.00 78.25 80 ASN A N 1
ATOM 637 C CA . ASN A 1 80 ? -10.928 1.847 -8.749 1.00 78.25 80 ASN A CA 1
ATOM 638 C C . ASN A 1 80 ? -9.646 1.886 -7.925 1.00 78.25 80 ASN A C 1
ATOM 640 O O . ASN A 1 80 ? -9.138 0.866 -7.456 1.00 78.25 80 ASN A O 1
ATOM 644 N N . PHE A 1 81 ? -9.160 3.104 -7.711 1.00 80.81 81 PHE A N 1
ATOM 645 C CA . PHE A 1 81 ? -8.142 3.360 -6.707 1.00 80.81 81 PHE A CA 1
ATOM 646 C C . PHE A 1 81 ? -8.770 3.710 -5.364 1.00 80.81 81 PHE A C 1
ATOM 648 O O . PHE A 1 81 ? -9.663 4.559 -5.281 1.00 80.81 81 PHE A O 1
ATOM 655 N N . TYR A 1 82 ? -8.231 3.096 -4.319 1.00 82.31 82 TYR A N 1
ATOM 656 C CA . TYR A 1 82 ? -8.589 3.330 -2.931 1.00 82.31 82 TYR A CA 1
ATOM 657 C C . TYR A 1 82 ? -7.363 3.810 -2.160 1.00 82.31 82 TYR A C 1
ATOM 659 O O . TYR A 1 82 ? -6.251 3.320 -2.365 1.00 82.31 82 TYR A O 1
ATOM 667 N N . LEU A 1 83 ? -7.579 4.780 -1.277 1.00 82.50 83 LEU A N 1
ATOM 668 C CA . LEU A 1 83 ? -6.547 5.313 -0.399 1.00 82.50 83 LEU A CA 1
ATOM 669 C C . LEU A 1 83 ? -6.422 4.428 0.843 1.00 82.50 83 LEU A C 1
ATOM 671 O O . LEU A 1 83 ? -7.426 4.115 1.484 1.00 82.50 83 LEU A O 1
ATOM 675 N N . ILE A 1 84 ? -5.189 4.090 1.204 1.00 85.44 84 ILE A N 1
ATOM 676 C CA . ILE A 1 84 ? -4.841 3.588 2.530 1.00 85.44 84 ILE A CA 1
ATOM 677 C C . ILE A 1 84 ? -4.343 4.776 3.332 1.00 85.44 84 ILE A C 1
ATOM 679 O O . ILE A 1 84 ? -3.243 5.288 3.121 1.00 85.44 84 ILE A O 1
ATOM 683 N N . GLU A 1 85 ? -5.202 5.265 4.218 1.00 76.81 85 GLU A N 1
ATOM 684 C CA . GLU A 1 85 ? -4.871 6.386 5.081 1.00 76.81 85 GLU A CA 1
ATOM 685 C C . GLU A 1 85 ? -3.813 5.964 6.097 1.00 76.81 85 GLU A C 1
ATOM 687 O O . GLU A 1 85 ? -3.912 4.902 6.713 1.00 76.81 85 GLU A O 1
ATOM 692 N N . LYS A 1 86 ? -2.818 6.828 6.330 1.00 75.31 86 LYS A N 1
ATOM 693 C CA . LYS A 1 86 ? -1.948 6.655 7.492 1.00 75.31 86 LYS A CA 1
ATOM 694 C C . LYS A 1 86 ? -2.820 6.774 8.750 1.00 75.31 86 LYS A C 1
ATOM 696 O O . LYS A 1 86 ? -3.461 7.821 8.927 1.00 75.31 86 LYS A O 1
ATOM 701 N N . PRO A 1 87 ? -2.865 5.755 9.623 1.00 68.38 87 PRO A N 1
ATOM 702 C CA . PRO A 1 87 ? -3.780 5.786 10.754 1.00 68.38 87 PRO A CA 1
ATOM 703 C C . PRO A 1 87 ? -3.500 6.988 11.665 1.00 68.38 87 PRO A C 1
ATOM 705 O O . PRO A 1 87 ? -2.354 7.389 11.868 1.00 68.38 87 PRO A O 1
ATOM 708 N N . GLY A 1 88 ? -4.569 7.612 12.164 1.00 63.56 88 GLY A N 1
ATOM 709 C CA . GLY A 1 88 ? -4.494 8.816 12.998 1.00 63.56 88 GLY A CA 1
ATOM 710 C C . GLY A 1 88 ? -4.336 10.144 12.245 1.00 63.56 88 GLY A C 1
ATOM 711 O O . GLY A 1 88 ? -4.416 11.188 12.887 1.00 63.56 88 GLY A O 1
ATOM 712 N N . LYS A 1 89 ? -4.159 10.147 10.912 1.00 65.62 89 LYS A N 1
ATOM 713 C CA . LYS A 1 89 ? -4.079 11.396 10.127 1.00 65.62 89 LYS A CA 1
ATOM 714 C C . LYS A 1 89 ? -5.417 11.906 9.584 1.00 65.62 89 LYS A C 1
ATOM 716 O O . LYS A 1 89 ? -5.508 13.091 9.296 1.00 65.62 89 LYS A O 1
ATOM 721 N N . GLY A 1 90 ? -6.459 11.067 9.513 1.00 57.97 90 GLY A N 1
ATOM 722 C CA . GLY A 1 90 ? -7.821 11.500 9.148 1.00 57.97 90 GLY A CA 1
ATOM 723 C C . GLY A 1 90 ? -7.867 12.286 7.834 1.00 57.97 90 GLY A C 1
ATOM 724 O O . GLY A 1 90 ? -8.463 13.361 7.757 1.00 57.97 90 GLY A O 1
ATOM 725 N N . ASN A 1 91 ? -7.164 11.783 6.824 1.00 58.72 91 ASN A N 1
ATOM 726 C CA . ASN A 1 91 ? -6.932 12.488 5.576 1.00 58.72 91 ASN A CA 1
ATOM 727 C C . ASN A 1 91 ? -8.137 12.316 4.637 1.00 58.72 91 ASN A C 1
ATOM 729 O O . ASN A 1 91 ? -8.084 11.535 3.692 1.00 58.72 91 ASN A O 1
ATOM 733 N N . ASN A 1 92 ? -9.198 13.107 4.843 1.00 56.75 92 ASN A N 1
ATOM 734 C CA . ASN A 1 92 ? -10.270 13.278 3.853 1.00 56.75 92 ASN A CA 1
ATOM 735 C C . ASN A 1 92 ? -9.727 14.019 2.620 1.00 56.75 92 ASN A C 1
ATOM 737 O O . ASN A 1 92 ? -9.942 15.219 2.437 1.00 56.75 92 ASN A O 1
ATOM 741 N N . LEU A 1 93 ? -8.972 13.314 1.784 1.00 59.28 93 LEU A N 1
ATOM 742 C CA . LEU A 1 93 ? -8.360 13.867 0.588 1.00 59.28 93 LEU A CA 1
ATOM 743 C C . LEU A 1 93 ? -9.233 13.533 -0.622 1.00 59.28 93 LEU A C 1
ATOM 745 O O . LEU A 1 93 ? -9.308 12.384 -1.051 1.00 59.28 93 LEU A O 1
ATOM 749 N N . ASN A 1 94 ? -9.860 14.555 -1.209 1.00 62.94 94 ASN A N 1
ATOM 750 C CA . ASN A 1 94 ? -10.500 14.444 -2.521 1.00 62.94 94 ASN A CA 1
ATOM 751 C C . ASN A 1 94 ? -9.440 14.549 -3.626 1.00 62.94 94 ASN A C 1
ATOM 753 O O . ASN A 1 94 ? -9.368 15.539 -4.356 1.00 62.94 94 ASN A O 1
ATOM 757 N N . ILE A 1 95 ? -8.554 13.562 -3.682 1.00 63.75 95 ILE A N 1
ATOM 758 C CA . ILE A 1 95 ? -7.462 13.500 -4.652 1.00 63.75 95 ILE A CA 1
ATOM 759 C C . ILE A 1 95 ? -7.465 12.129 -5.323 1.00 63.75 95 ILE A C 1
ATOM 761 O O . ILE A 1 95 ? -7.992 11.156 -4.794 1.00 63.75 95 ILE A O 1
ATOM 765 N N . THR A 1 96 ? -6.899 12.064 -6.520 1.00 69.25 96 THR A N 1
ATOM 766 C CA . THR A 1 96 ? -6.756 10.831 -7.304 1.00 69.25 96 THR A CA 1
ATOM 767 C C . THR A 1 96 ? -5.269 10.493 -7.372 1.00 69.25 96 THR A C 1
ATOM 769 O O . THR A 1 96 ? -4.464 11.429 -7.457 1.00 69.25 96 THR A O 1
ATOM 772 N N . PRO A 1 97 ? -4.869 9.210 -7.326 1.00 72.00 97 PRO A N 1
ATOM 773 C CA . PRO A 1 97 ? -3.467 8.871 -7.493 1.00 72.00 97 PRO A CA 1
ATOM 774 C C . PRO A 1 97 ? -2.973 9.310 -8.862 1.00 72.00 97 PRO A C 1
ATOM 776 O O . PRO A 1 97 ? -3.669 9.178 -9.870 1.00 72.00 97 PRO A O 1
ATOM 779 N N . ILE A 1 98 ? -1.739 9.793 -8.890 1.00 68.12 98 ILE A N 1
ATOM 780 C CA . ILE A 1 98 ? -1.036 10.108 -10.126 1.00 68.12 98 ILE A CA 1
ATOM 781 C C . ILE A 1 98 ? 0.019 9.034 -10.318 1.00 68.12 98 ILE A C 1
ATOM 783 O O . ILE A 1 98 ? 0.883 8.836 -9.467 1.00 68.12 98 ILE A O 1
ATOM 787 N N . PHE A 1 99 ? -0.005 8.359 -11.456 1.00 68.44 99 PHE A N 1
ATOM 788 C CA . PHE A 1 99 ? 1.087 7.489 -11.852 1.00 68.44 99 PHE A CA 1
ATOM 789 C C . PHE A 1 99 ? 1.376 7.690 -13.330 1.00 68.44 99 PHE A C 1
ATOM 791 O O . PHE A 1 99 ? 0.474 7.796 -14.158 1.00 68.44 99 PHE A O 1
ATOM 798 N N . TYR A 1 100 ? 2.662 7.763 -13.645 1.00 56.81 100 TYR A N 1
ATOM 799 C CA . TYR A 1 100 ? 3.147 7.870 -15.009 1.00 56.81 100 TYR A CA 1
ATOM 800 C C . TYR A 1 100 ? 3.710 6.508 -15.384 1.00 56.81 100 TYR A C 1
ATOM 802 O O . TYR A 1 100 ? 4.848 6.192 -15.046 1.00 56.81 100 TYR A O 1
ATOM 810 N N . ASN A 1 101 ? 2.912 5.678 -16.050 1.00 55.31 101 ASN A N 1
ATOM 811 C CA . ASN A 1 101 ? 3.472 4.564 -16.799 1.00 55.31 101 ASN A CA 1
ATOM 812 C C . ASN A 1 101 ? 3.547 4.969 -18.281 1.00 55.31 101 ASN A C 1
ATOM 814 O O . ASN A 1 101 ? 2.772 5.790 -18.765 1.00 55.31 101 ASN A O 1
ATOM 818 N N . ASN A 1 102 ? 4.500 4.413 -19.025 1.00 50.25 102 ASN A N 1
ATOM 819 C CA . ASN A 1 102 ? 4.645 4.654 -20.469 1.00 50.25 102 ASN A CA 1
ATOM 820 C C . ASN A 1 102 ? 3.532 3.956 -21.287 1.00 50.25 102 ASN A C 1
ATOM 822 O O . ASN A 1 102 ? 3.775 3.447 -22.380 1.00 50.25 102 ASN A O 1
ATOM 826 N N . VAL A 1 103 ? 2.330 3.823 -20.726 1.00 50.69 103 VAL A N 1
ATOM 827 C CA . VAL A 1 103 ? 1.301 2.875 -21.145 1.00 50.69 103 VAL A CA 1
ATOM 828 C C . VAL A 1 103 ? -0.034 3.615 -21.315 1.00 50.69 103 VAL A C 1
ATOM 830 O O . VAL A 1 103 ? -0.950 3.491 -20.517 1.00 50.69 103 VAL A O 1
ATOM 833 N N . GLY A 1 104 ? -0.148 4.360 -22.419 1.00 50.19 104 GLY A N 1
ATOM 834 C CA . GLY A 1 104 ? -1.426 4.861 -22.948 1.00 50.19 104 GLY A CA 1
ATOM 835 C C . GLY A 1 104 ? -2.251 5.756 -22.010 1.00 50.19 104 GLY A C 1
ATOM 836 O O . GLY A 1 104 ? -1.769 6.258 -21.000 1.00 50.19 104 GLY A O 1
ATOM 837 N N . ILE A 1 105 ? -3.512 5.999 -22.386 1.00 45.88 105 ILE A N 1
ATOM 838 C CA . ILE A 1 105 ? -4.478 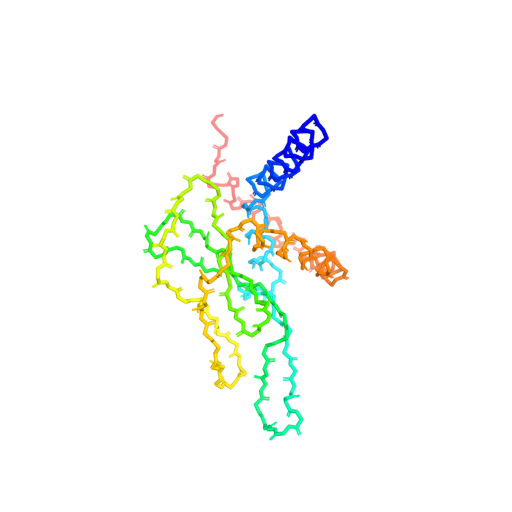6.721 -21.546 1.00 45.88 105 ILE A CA 1
ATOM 839 C C . ILE A 1 105 ? -5.127 5.708 -20.603 1.00 45.88 105 ILE A C 1
ATOM 841 O O . ILE A 1 105 ? -5.713 4.731 -21.067 1.00 45.88 105 ILE A O 1
ATOM 845 N N . ILE A 1 106 ? -5.061 5.962 -19.297 1.00 53.94 106 ILE A N 1
ATOM 846 C CA . ILE A 1 106 ? -5.734 5.156 -18.275 1.00 53.94 106 ILE A CA 1
ATOM 847 C C . ILE A 1 106 ? -6.871 5.996 -17.692 1.00 53.94 106 ILE A C 1
ATOM 849 O O . ILE A 1 106 ? -6.642 7.027 -17.064 1.00 53.94 106 ILE A O 1
ATOM 853 N N . LEU A 1 107 ? -8.107 5.560 -17.929 1.00 48.22 107 LEU A N 1
ATOM 854 C CA . LEU A 1 107 ? -9.333 6.195 -17.443 1.00 48.22 107 LEU A CA 1
ATOM 855 C C . LEU A 1 107 ? -9.885 5.369 -16.282 1.00 48.22 107 LEU A C 1
ATOM 857 O O . LEU A 1 107 ? -10.681 4.462 -16.507 1.00 48.22 107 LEU A O 1
ATOM 861 N N . GLN A 1 108 ? -9.445 5.625 -15.051 1.00 57.19 108 GLN A N 1
ATOM 862 C CA . GLN A 1 108 ? -9.955 4.898 -13.883 1.00 57.19 108 GLN A CA 1
ATOM 863 C C . GLN A 1 108 ? -10.240 5.865 -12.733 1.00 57.19 108 GLN A C 1
ATOM 865 O O . GLN A 1 108 ? -9.411 6.700 -12.376 1.00 57.19 108 GLN A O 1
ATOM 870 N N . SER A 1 109 ? -11.462 5.795 -12.204 1.00 54.78 109 SER A N 1
ATOM 871 C CA . SER A 1 109 ? -11.964 6.699 -11.172 1.00 54.78 109 SER A CA 1
ATOM 872 C C . SER A 1 109 ? -11.388 6.369 -9.793 1.00 54.78 109 SER A C 1
ATOM 874 O O . SER A 1 109 ? -11.260 5.204 -9.423 1.00 54.78 109 SER A O 1
ATOM 876 N N . ALA A 1 110 ? -11.106 7.394 -8.988 1.00 56.38 110 ALA A N 1
ATOM 877 C CA . ALA A 1 110 ? -10.998 7.233 -7.542 1.00 56.38 110 ALA A CA 1
ATOM 878 C C . ALA A 1 110 ? -12.416 7.278 -6.951 1.00 56.38 110 ALA A C 1
ATOM 880 O O . ALA A 1 110 ? -13.123 8.276 -7.100 1.00 56.38 110 ALA A O 1
ATOM 881 N N . ARG A 1 111 ? -12.862 6.197 -6.303 1.00 53.94 111 ARG A N 1
ATOM 882 C CA . ARG A 1 111 ? -14.133 6.166 -5.563 1.00 53.94 111 ARG A CA 1
ATOM 883 C C . ARG A 1 111 ? -13.852 5.829 -4.103 1.00 53.94 111 ARG A C 1
ATOM 885 O O . ARG A 1 111 ? -13.527 4.693 -3.788 1.00 53.94 111 ARG A O 1
ATOM 892 N N . GLN A 1 112 ? -14.076 6.778 -3.194 1.00 53.38 112 GLN A N 1
ATOM 893 C CA . GLN A 1 112 ? -14.079 6.542 -1.738 1.00 53.38 112 GLN A CA 1
ATOM 894 C C . GLN A 1 112 ? -15.391 5.884 -1.245 1.00 53.38 112 GLN A C 1
ATOM 896 O O . GLN A 1 112 ? -15.914 6.232 -0.194 1.00 53.38 112 GLN A O 1
ATOM 901 N N . LEU A 1 113 ? -15.999 4.965 -2.004 1.00 53.62 113 LEU A N 1
ATOM 902 C CA . LEU A 1 113 ? -17.332 4.432 -1.659 1.00 53.62 113 LEU A CA 1
ATOM 903 C C . LEU A 1 113 ? -17.314 3.225 -0.699 1.00 53.62 113 LEU A C 1
ATOM 905 O O . LEU A 1 113 ? -18.364 2.625 -0.480 1.00 53.62 113 LEU A O 1
ATOM 909 N N . ARG A 1 114 ? -16.163 2.852 -0.123 1.00 63.00 114 ARG A N 1
ATOM 910 C CA . ARG A 1 114 ? -16.037 1.700 0.791 1.00 63.00 114 ARG A CA 1
ATOM 911 C C . ARG A 1 114 ? -15.552 2.131 2.170 1.00 63.00 114 ARG A C 1
ATOM 913 O O . ARG A 1 114 ? -14.823 3.111 2.292 1.00 63.00 114 ARG A O 1
ATOM 920 N N . ALA A 1 115 ? -15.954 1.391 3.203 1.00 62.31 115 ALA A N 1
ATOM 921 C CA . ALA A 1 115 ? -15.472 1.620 4.560 1.00 62.31 115 ALA A CA 1
ATOM 922 C C . ALA A 1 115 ? -13.948 1.417 4.625 1.00 62.31 115 ALA A C 1
ATOM 924 O O . ALA A 1 115 ? -13.448 0.412 4.123 1.00 62.31 115 ALA A O 1
ATOM 925 N N . ASN A 1 116 ? -13.220 2.322 5.291 1.00 72.25 116 ASN A N 1
ATOM 926 C CA . ASN A 1 116 ? -11.749 2.285 5.355 1.00 72.25 116 ASN A CA 1
ATOM 927 C C . ASN A 1 116 ? -11.197 0.915 5.780 1.00 72.25 116 ASN A C 1
ATOM 929 O O . ASN A 1 116 ? -10.229 0.445 5.200 1.00 72.25 116 ASN A O 1
ATOM 933 N N . SER A 1 117 ? -11.857 0.217 6.708 1.00 74.00 117 SER A N 1
ATOM 934 C CA . SER A 1 117 ? -11.405 -1.111 7.142 1.00 74.00 117 SER A CA 1
ATOM 935 C C . SER A 1 117 ? -11.497 -2.203 6.076 1.00 74.00 117 SER A C 1
ATOM 937 O O . SER A 1 117 ? -10.741 -3.162 6.142 1.00 74.00 117 SER A O 1
ATOM 939 N N . GLU A 1 118 ? -12.404 -2.098 5.102 1.00 77.94 118 GLU A N 1
ATOM 940 C CA . GLU A 1 118 ? -12.421 -3.044 3.975 1.00 77.94 118 GLU A CA 1
ATOM 941 C C . GLU A 1 118 ? -11.241 -2.788 3.038 1.00 77.94 118 GLU A C 1
ATOM 943 O O . GLU A 1 118 ? -10.580 -3.725 2.603 1.00 77.94 118 GLU A O 1
ATOM 948 N N . ASN A 1 119 ? -10.935 -1.511 2.799 1.00 80.38 119 ASN A N 1
ATOM 949 C CA . ASN A 1 119 ? -9.784 -1.107 2.000 1.00 80.38 119 ASN A CA 1
ATOM 950 C C . ASN A 1 119 ? -8.471 -1.600 2.627 1.00 80.38 119 ASN A C 1
ATOM 952 O O . ASN A 1 119 ? -7.620 -2.131 1.923 1.00 80.38 119 ASN A O 1
ATOM 956 N N . GLU A 1 120 ? -8.325 -1.464 3.948 1.00 83.00 120 GLU A N 1
ATOM 957 C CA . GLU A 1 120 ? -7.166 -1.947 4.711 1.00 83.00 120 GLU A CA 1
ATOM 958 C C . GLU A 1 120 ? -6.963 -3.464 4.563 1.00 83.00 120 GLU A C 1
ATOM 960 O O . GLU A 1 120 ? -5.843 -3.919 4.325 1.00 83.00 120 GLU A O 1
ATOM 965 N N . VAL A 1 121 ? -8.041 -4.249 4.659 1.00 84.12 121 VAL A N 1
ATOM 966 C CA . VAL A 1 121 ? -7.999 -5.712 4.503 1.00 84.12 121 VAL A CA 1
ATOM 967 C C . VAL A 1 121 ? -7.616 -6.101 3.081 1.00 84.12 121 VAL A C 1
ATOM 969 O O . VAL A 1 121 ? -6.667 -6.864 2.896 1.00 84.12 121 VAL A O 1
ATOM 972 N N . ASP A 1 122 ? -8.319 -5.563 2.083 1.00 85.38 122 ASP A N 1
ATOM 973 C CA . ASP A 1 122 ? -8.075 -5.881 0.673 1.00 85.38 122 ASP A CA 1
ATOM 974 C C . ASP A 1 122 ? -6.646 -5.497 0.267 1.00 85.38 122 ASP A C 1
ATOM 976 O O . ASP A 1 122 ? -5.976 -6.226 -0.466 1.00 85.38 122 ASP A O 1
ATOM 980 N N . PHE A 1 123 ? -6.134 -4.391 0.805 1.00 87.12 123 PHE A N 1
ATOM 981 C CA . PHE A 1 123 ? -4.755 -3.977 0.606 1.00 87.12 123 PHE A CA 1
ATOM 982 C C . PHE A 1 123 ? -3.737 -4.941 1.217 1.00 87.12 123 PHE A C 1
ATOM 984 O O . PHE A 1 123 ? -2.769 -5.296 0.542 1.00 87.12 123 PHE A O 1
ATOM 991 N N . LEU A 1 124 ? -3.933 -5.383 2.464 1.00 85.25 124 LEU A N 1
ATOM 992 C CA . LEU A 1 124 ? -3.033 -6.350 3.101 1.00 85.25 124 LEU A CA 1
ATOM 993 C C . LEU A 1 124 ? -3.032 -7.695 2.364 1.00 85.25 124 LEU A C 1
ATOM 995 O O . LEU A 1 124 ? -1.967 -8.284 2.173 1.00 85.25 124 LEU A O 1
ATOM 999 N N . LEU A 1 125 ? -4.199 -8.153 1.903 1.00 83.75 125 LEU A N 1
ATOM 1000 C CA . LEU A 1 125 ? -4.309 -9.346 1.061 1.00 83.75 125 LEU A CA 1
ATOM 1001 C C . LEU A 1 125 ? -3.542 -9.164 -0.250 1.00 83.75 125 LEU A C 1
ATOM 1003 O O . LEU A 1 125 ? -2.727 -10.009 -0.612 1.00 83.75 125 LEU A O 1
ATOM 1007 N N . MET A 1 126 ? -3.719 -8.025 -0.917 1.00 84.06 126 MET A N 1
ATOM 1008 C CA . MET A 1 126 ? -3.013 -7.734 -2.159 1.00 84.06 126 MET A CA 1
ATOM 1009 C C . MET A 1 126 ? -1.490 -7.627 -1.947 1.00 84.06 126 MET A C 1
ATOM 1011 O O . MET A 1 126 ? -0.722 -8.109 -2.777 1.00 84.06 126 MET A O 1
ATOM 1015 N N . LEU A 1 127 ? -1.017 -7.044 -0.840 1.00 81.81 127 LEU A N 1
ATOM 1016 C CA . LEU A 1 127 ? 0.408 -7.044 -0.481 1.00 81.81 127 LEU A CA 1
ATOM 1017 C C . LEU A 1 127 ? 0.950 -8.464 -0.285 1.00 81.81 127 LEU A C 1
ATOM 1019 O O . LEU A 1 127 ? 2.052 -8.764 -0.749 1.00 81.81 127 LEU A O 1
ATOM 1023 N N . ALA A 1 128 ? 0.183 -9.335 0.375 1.00 82.00 128 ALA A N 1
ATOM 1024 C CA . ALA A 1 128 ? 0.551 -10.734 0.546 1.00 82.00 128 ALA A CA 1
ATOM 1025 C C . ALA A 1 128 ? 0.646 -11.456 -0.808 1.00 82.00 128 ALA A C 1
ATOM 1027 O O . ALA A 1 128 ? 1.623 -12.161 -1.048 1.00 82.00 128 ALA A O 1
ATOM 1028 N N . GLU A 1 129 ? -0.284 -11.212 -1.733 1.00 80.19 129 GLU A N 1
ATOM 1029 C CA . GLU A 1 129 ? -0.212 -11.739 -3.104 1.00 80.19 129 GLU A CA 1
ATOM 1030 C C . GLU A 1 129 ? 1.007 -11.210 -3.873 1.00 80.19 129 GLU A C 1
ATOM 1032 O O . GLU A 1 129 ? 1.689 -11.958 -4.573 1.00 80.19 129 GLU A O 1
ATOM 1037 N N . TRP A 1 130 ? 1.324 -9.919 -3.735 1.00 77.50 130 TRP A N 1
ATOM 1038 C CA . TRP A 1 130 ? 2.510 -9.333 -4.362 1.00 77.50 130 TRP A CA 1
ATOM 1039 C C . TRP A 1 130 ? 3.816 -9.836 -3.748 1.00 77.50 130 TRP A C 1
ATOM 1041 O O . TRP A 1 130 ? 4.852 -9.736 -4.406 1.00 77.50 130 TRP A O 1
ATOM 1051 N N . SER A 1 131 ? 3.802 -10.394 -2.533 1.00 76.69 131 SER A N 1
ATOM 1052 C CA . SER A 1 131 ? 5.017 -10.847 -1.848 1.00 76.69 131 SER A CA 1
ATOM 1053 C C . SER A 1 131 ? 5.801 -11.887 -2.658 1.00 76.69 131 SER A C 1
ATOM 1055 O O . SER A 1 131 ? 7.031 -11.821 -2.698 1.00 76.69 131 SER A O 1
ATOM 1057 N N . GLU A 1 132 ? 5.116 -12.764 -3.400 1.00 76.88 132 GLU A N 1
ATOM 1058 C CA . GLU A 1 132 ? 5.741 -13.771 -4.268 1.00 76.88 132 GLU A CA 1
ATOM 1059 C C . GLU A 1 132 ? 6.546 -13.157 -5.419 1.00 76.88 132 GLU A C 1
ATOM 1061 O O . GLU A 1 132 ? 7.502 -13.761 -5.899 1.00 76.88 132 GLU A O 1
ATOM 1066 N N . VAL A 1 133 ? 6.196 -11.942 -5.84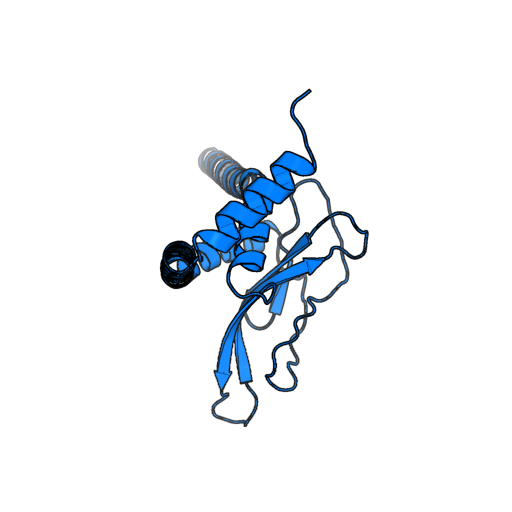6 1.00 73.25 133 VAL A N 1
ATOM 1067 C CA . VAL A 1 133 ? 6.882 -11.206 -6.919 1.00 73.25 133 VAL A CA 1
ATOM 1068 C C . VAL A 1 133 ? 7.904 -10.226 -6.344 1.00 73.25 133 VAL A C 1
ATOM 1070 O O . VAL A 1 133 ? 9.027 -10.111 -6.838 1.00 73.25 133 VAL A O 1
ATOM 1073 N N . VAL A 1 134 ? 7.529 -9.523 -5.276 1.00 69.00 134 VAL A N 1
ATOM 1074 C CA . VAL A 1 134 ? 8.332 -8.463 -4.662 1.00 69.00 134 VAL A CA 1
ATOM 1075 C C . VAL A 1 134 ? 9.550 -9.043 -3.948 1.00 69.00 134 VAL A C 1
ATOM 1077 O O . VAL A 1 134 ? 10.656 -8.539 -4.138 1.00 69.00 134 VAL A O 1
ATOM 1080 N N . ILE A 1 135 ? 9.395 -10.123 -3.173 1.00 73.12 135 ILE A N 1
ATOM 1081 C CA . ILE A 1 135 ? 10.502 -10.704 -2.398 1.00 73.12 135 ILE A CA 1
ATOM 1082 C C . ILE A 1 135 ? 11.655 -11.162 -3.310 1.00 73.12 135 ILE A C 1
ATOM 1084 O O . ILE A 1 135 ? 12.800 -10.798 -3.022 1.00 73.12 135 ILE A O 1
ATOM 1088 N N . PRO A 1 136 ? 11.426 -11.921 -4.402 1.00 74.00 136 PRO A N 1
ATOM 1089 C CA . PRO A 1 136 ? 12.502 -12.276 -5.324 1.00 74.00 136 PRO A CA 1
ATOM 1090 C C . PRO A 1 136 ? 13.188 -11.058 -5.944 1.00 74.00 136 PRO A C 1
ATOM 1092 O O . PRO A 1 136 ? 14.416 -11.023 -5.985 1.00 74.00 136 PRO A O 1
ATOM 1095 N N . HIS A 1 137 ? 12.426 -10.041 -6.357 1.00 66.44 137 HIS A N 1
ATOM 1096 C CA . HIS A 1 137 ? 12.995 -8.840 -6.971 1.00 66.44 137 HIS A CA 1
ATOM 1097 C C . HIS A 1 137 ? 13.870 -8.040 -5.995 1.00 66.44 137 HIS A C 1
ATOM 1099 O O . HIS A 1 137 ? 14.955 -7.577 -6.351 1.00 66.44 137 HIS A O 1
ATOM 1105 N N . LEU A 1 138 ? 13.448 -7.920 -4.732 1.00 65.44 138 LEU A N 1
ATOM 1106 C CA . LEU A 1 138 ? 14.272 -7.321 -3.680 1.00 65.44 138 LEU A CA 1
ATOM 1107 C C . LEU A 1 138 ? 15.562 -8.107 -3.455 1.00 65.44 138 LEU A C 1
ATOM 1109 O O . LEU A 1 138 ? 16.635 -7.509 -3.385 1.00 65.44 138 LEU A O 1
ATOM 1113 N N . LYS A 1 139 ? 15.474 -9.440 -3.366 1.00 71.38 139 LYS A N 1
ATOM 1114 C CA . LYS A 1 139 ? 16.648 -10.308 -3.197 1.00 71.38 139 LYS A CA 1
ATOM 1115 C C . LYS A 1 139 ? 17.624 -10.164 -4.363 1.00 71.38 139 LYS A C 1
ATOM 1117 O O . LYS A 1 139 ? 18.824 -10.053 -4.132 1.00 71.38 139 LYS A O 1
ATOM 1122 N N . GLU A 1 140 ? 17.119 -10.111 -5.592 1.00 69.38 140 GLU A N 1
ATOM 1123 C CA . GLU A 1 140 ? 17.917 -9.857 -6.793 1.00 69.38 140 GLU A CA 1
ATOM 1124 C C . GLU A 1 140 ? 18.608 -8.488 -6.726 1.00 69.38 140 GLU A C 1
ATOM 1126 O O . GLU A 1 140 ? 19.816 -8.392 -6.934 1.00 69.38 140 GLU A O 1
ATOM 1131 N N . LYS A 1 141 ? 17.878 -7.424 -6.370 1.00 65.06 141 LYS A N 1
ATOM 1132 C CA . LYS A 1 141 ? 18.453 -6.083 -6.197 1.00 65.06 141 LYS A CA 1
ATOM 1133 C C . LYS A 1 141 ? 19.533 -6.032 -5.125 1.00 65.06 141 LYS A C 1
ATOM 1135 O O . LYS A 1 141 ? 20.551 -5.379 -5.336 1.00 65.06 141 LYS A O 1
ATOM 1140 N N . MET A 1 142 ? 19.325 -6.705 -3.996 1.00 66.25 142 MET A N 1
ATOM 1141 C CA . MET A 1 142 ? 20.322 -6.805 -2.929 1.00 66.25 142 MET A CA 1
ATOM 1142 C C . MET A 1 142 ? 21.576 -7.541 -3.408 1.00 66.25 142 MET A C 1
ATOM 1144 O O . MET A 1 142 ? 22.682 -7.077 -3.149 1.00 66.25 142 MET A O 1
ATOM 1148 N N . ALA A 1 143 ? 21.412 -8.648 -4.138 1.00 70.94 143 ALA A N 1
ATOM 1149 C CA . ALA A 1 143 ? 22.525 -9.422 -4.687 1.00 70.94 143 ALA A CA 1
ATOM 1150 C C . ALA A 1 143 ? 23.311 -8.652 -5.765 1.00 70.94 143 ALA A C 1
ATOM 1152 O O . ALA A 1 143 ? 24.526 -8.801 -5.868 1.00 70.94 143 ALA A O 1
ATOM 1153 N N . ASN A 1 144 ? 22.624 -7.807 -6.537 1.00 68.88 144 ASN A N 1
ATOM 1154 C CA . ASN A 1 144 ? 23.196 -7.031 -7.637 1.00 68.88 144 ASN A CA 1
ATOM 1155 C C . ASN A 1 144 ? 23.592 -5.598 -7.246 1.00 68.88 144 ASN A C 1
ATOM 1157 O O . ASN A 1 144 ? 24.027 -4.823 -8.103 1.00 68.88 144 ASN A O 1
ATOM 1161 N N . ALA A 1 145 ? 23.443 -5.212 -5.976 1.00 67.12 145 ALA A N 1
ATOM 1162 C CA . ALA A 1 145 ? 23.877 -3.909 -5.497 1.00 67.12 145 ALA A CA 1
ATOM 1163 C C . ALA A 1 145 ? 25.415 -3.836 -5.575 1.00 67.12 145 ALA A C 1
ATOM 1165 O O . ALA A 1 145 ? 26.094 -4.612 -4.900 1.00 67.12 145 ALA A O 1
ATOM 1166 N N . PRO A 1 146 ? 26.004 -2.923 -6.375 1.00 63.66 146 PRO A N 1
ATOM 1167 C CA . PRO A 1 146 ? 27.453 -2.822 -6.462 1.00 63.66 146 PRO A CA 1
ATOM 1168 C C . PRO A 1 146 ? 28.010 -2.478 -5.083 1.00 63.66 146 PRO A C 1
ATOM 1170 O O . PRO A 1 146 ? 27.599 -1.471 -4.501 1.00 63.66 146 PRO A O 1
ATOM 1173 N N . ALA A 1 147 ? 28.958 -3.272 -4.579 1.00 62.50 147 ALA A N 1
ATOM 1174 C CA . ALA A 1 147 ? 29.588 -3.033 -3.278 1.00 62.50 147 ALA A CA 1
ATOM 1175 C C . ALA A 1 147 ? 30.110 -1.589 -3.152 1.00 62.50 147 ALA A C 1
ATOM 1177 O O . ALA A 1 147 ? 29.933 -0.957 -2.116 1.00 62.50 147 ALA A O 1
ATOM 1178 N N . SER A 1 148 ? 30.627 -1.022 -4.250 1.00 64.00 148 SER A N 1
ATOM 1179 C CA . SER A 1 148 ? 31.049 0.380 -4.334 1.00 64.00 148 SER A CA 1
ATOM 1180 C C . SER A 1 148 ? 29.929 1.378 -4.025 1.00 64.00 148 SER A C 1
ATOM 1182 O O . SER A 1 148 ? 30.142 2.294 -3.244 1.00 64.00 148 SER A O 1
ATOM 1184 N N . LYS A 1 149 ? 28.705 1.180 -4.537 1.00 61.03 149 LYS A N 1
ATOM 1185 C CA . LYS A 1 149 ? 27.571 2.084 -4.267 1.00 61.03 149 LYS A CA 1
ATOM 1186 C C . LYS A 1 149 ? 27.094 2.017 -2.818 1.00 61.03 149 LYS A C 1
ATOM 1188 O O . LYS A 1 149 ? 26.648 3.029 -2.282 1.00 61.03 149 LYS A O 1
ATOM 1193 N N . VAL A 1 150 ? 27.175 0.843 -2.191 1.00 59.50 150 VAL A N 1
ATOM 1194 C CA . VAL A 1 150 ? 26.835 0.667 -0.771 1.00 59.50 150 VAL A CA 1
ATOM 1195 C C . VAL A 1 150 ? 27.874 1.378 0.098 1.00 59.50 150 VAL A C 1
ATOM 1197 O O . VAL A 1 150 ? 27.509 2.176 0.958 1.00 59.50 150 VAL A O 1
ATOM 1200 N N . THR A 1 151 ? 29.162 1.159 -0.174 1.00 58.19 151 THR A N 1
ATOM 1201 C CA . THR A 1 151 ? 30.273 1.798 0.543 1.00 58.19 151 THR A CA 1
ATOM 1202 C C . THR A 1 151 ? 30.286 3.316 0.363 1.00 58.19 151 THR A C 1
ATOM 1204 O O . THR A 1 151 ? 30.403 4.037 1.349 1.00 58.19 151 THR A O 1
ATOM 1207 N N . ASP A 1 152 ? 30.080 3.824 -0.853 1.00 65.75 152 ASP A N 1
ATOM 1208 C CA . ASP A 1 152 ? 30.014 5.265 -1.122 1.00 65.75 152 ASP A CA 1
ATOM 1209 C C . ASP 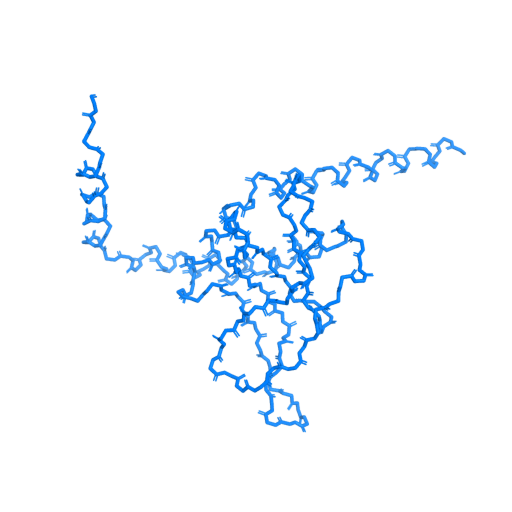A 1 152 ? 28.841 5.922 -0.391 1.00 65.75 152 ASP A C 1
ATOM 1211 O O . ASP A 1 152 ? 28.972 7.026 0.141 1.00 65.75 152 ASP A O 1
ATOM 1215 N N . ARG A 1 153 ? 27.693 5.237 -0.310 1.00 57.97 153 ARG A N 1
ATOM 1216 C CA . ARG A 1 153 ? 26.526 5.756 0.406 1.00 57.97 153 ARG A CA 1
ATOM 1217 C C . ARG A 1 153 ? 26.722 5.748 1.920 1.00 57.97 153 ARG A C 1
ATOM 1219 O O . ARG A 1 153 ? 26.338 6.719 2.566 1.00 57.97 153 ARG A O 1
ATOM 1226 N N . ILE A 1 154 ? 27.341 4.702 2.471 1.00 62.47 154 ILE A N 1
ATOM 1227 C CA . ILE A 1 154 ? 27.740 4.647 3.885 1.00 62.47 154 ILE A CA 1
ATOM 1228 C C . ILE A 1 154 ? 28.707 5.795 4.188 1.00 62.47 154 ILE A C 1
ATOM 1230 O O . ILE A 1 154 ? 28.444 6.578 5.092 1.00 62.47 154 ILE A O 1
ATOM 1234 N N . ASN A 1 155 ? 29.749 5.971 3.373 1.00 65.75 155 ASN A N 1
ATOM 1235 C CA . ASN A 1 155 ? 30.734 7.038 3.548 1.00 65.75 155 ASN A CA 1
ATOM 1236 C C . ASN A 1 155 ? 30.101 8.438 3.479 1.00 65.75 155 ASN A C 1
ATOM 1238 O O . ASN A 1 155 ? 30.422 9.292 4.304 1.00 65.75 155 ASN A O 1
ATOM 1242 N N . GLN A 1 156 ? 29.166 8.674 2.551 1.00 63.19 156 GLN A N 1
ATOM 1243 C CA . GLN A 1 156 ? 28.409 9.931 2.476 1.00 63.19 156 GLN A CA 1
ATOM 1244 C C . GLN A 1 156 ? 27.574 10.189 3.737 1.00 63.19 156 GLN A C 1
ATOM 1246 O O . GLN A 1 156 ? 27.524 11.320 4.215 1.00 63.19 156 GLN A O 1
ATOM 1251 N N . LEU A 1 157 ? 26.921 9.161 4.285 1.00 54.31 157 LEU A N 1
ATOM 1252 C CA . LEU A 1 157 ? 26.110 9.291 5.498 1.00 54.31 157 LEU A CA 1
ATOM 1253 C C . LEU A 1 157 ? 26.980 9.514 6.741 1.00 54.31 157 LEU A C 1
ATOM 1255 O O . LEU A 1 157 ? 26.648 10.359 7.566 1.00 54.31 157 LEU A O 1
ATOM 1259 N N . THR A 1 158 ? 28.120 8.831 6.849 1.00 62.78 158 THR A N 1
ATOM 1260 C CA . THR A 1 158 ? 29.086 9.031 7.939 1.00 62.78 158 THR A CA 1
ATOM 1261 C C . THR A 1 158 ? 29.734 10.419 7.891 1.00 62.78 158 THR A C 1
ATOM 1263 O O . THR A 1 158 ? 30.016 10.996 8.935 1.00 62.78 158 THR A O 1
ATOM 1266 N N . GLN A 1 159 ? 29.934 10.997 6.702 1.00 66.38 159 GLN A N 1
ATOM 1267 C CA . GLN A 1 159 ? 30.402 12.383 6.556 1.00 66.38 159 GLN A CA 1
ATOM 1268 C C . GLN A 1 159 ? 29.312 13.421 6.858 1.00 66.38 159 GLN A C 1
ATOM 1270 O O . GLN A 1 159 ? 29.621 14.488 7.380 1.00 66.38 159 GLN A O 1
ATOM 1275 N N . ALA A 1 160 ? 28.049 13.121 6.538 1.00 59.12 160 ALA A N 1
ATOM 1276 C CA . ALA A 1 160 ? 26.911 13.990 6.845 1.00 59.12 160 ALA A CA 1
ATOM 1277 C C . ALA A 1 160 ? 26.552 13.994 8.343 1.00 59.12 160 ALA A C 1
ATOM 1279 O O . ALA A 1 160 ? 26.003 14.976 8.837 1.00 59.12 160 ALA A O 1
ATOM 1280 N N . PHE A 1 161 ? 26.894 12.919 9.059 1.00 49.41 161 PHE A N 1
ATOM 1281 C CA . PHE A 1 161 ? 26.720 12.781 10.503 1.00 49.41 161 PHE A CA 1
ATOM 1282 C C . PHE A 1 161 ? 28.010 12.248 11.143 1.00 49.41 161 PHE A C 1
ATOM 1284 O O . PHE A 1 161 ? 28.050 11.085 11.559 1.00 49.41 161 PHE A O 1
ATOM 1291 N N . PRO A 1 162 ? 29.081 13.061 11.220 1.00 50.09 162 PRO A N 1
ATOM 1292 C CA . PRO A 1 162 ? 30.253 12.666 11.980 1.00 50.09 162 PRO A CA 1
ATOM 1293 C C . PRO A 1 162 ? 29.811 12.506 13.434 1.00 50.09 162 PRO A C 1
ATOM 1295 O O . PRO A 1 162 ? 29.207 13.415 14.003 1.00 50.09 162 PRO A O 1
ATOM 1298 N N . SER A 1 163 ? 30.043 11.323 13.998 1.00 55.91 163 SER A N 1
ATOM 1299 C CA . SER A 1 163 ? 29.717 10.991 15.386 1.00 55.91 163 SER A CA 1
ATOM 1300 C C . SER A 1 163 ? 30.178 12.105 16.332 1.00 55.91 163 SER A C 1
ATOM 1302 O O . SER A 1 163 ? 31.354 12.473 16.300 1.00 55.91 163 SER A O 1
ATOM 1304 N N . VAL A 1 164 ? 29.227 12.636 17.113 1.00 43.69 164 VAL A N 1
ATOM 1305 C CA . VAL A 1 164 ? 29.453 13.564 18.237 1.00 43.69 164 VAL A CA 1
ATOM 1306 C C . VAL A 1 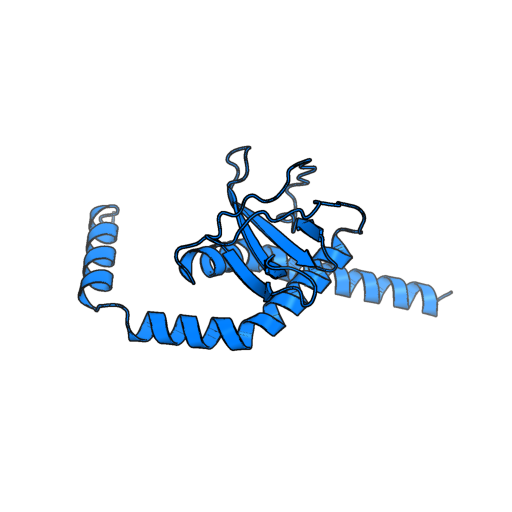164 ? 30.309 12.890 19.300 1.00 43.69 164 VAL A C 1
ATOM 1308 O O . VAL A 1 164 ? 30.037 11.700 19.583 1.00 43.69 164 VAL A O 1
#